Protein AF-A0A965YWC5-F1 (afdb_monomer_lite)

Structure (mmCIF, N/CA/C/O backbone):
data_AF-A0A965YWC5-F1
#
_entry.id   AF-A0A965YWC5-F1
#
loop_
_atom_site.group_PDB
_atom_site.id
_atom_site.type_symbol
_atom_site.label_atom_id
_atom_site.label_alt_id
_atom_site.label_comp_id
_atom_site.label_asym_id
_atom_site.label_entity_id
_atom_site.label_seq_id
_atom_site.pdbx_PDB_ins_code
_atom_site.Cartn_x
_atom_site.Cartn_y
_atom_site.Cartn_z
_atom_site.occupancy
_atom_site.B_iso_or_equiv
_atom_site.auth_seq_id
_atom_site.auth_comp_id
_atom_site.auth_asym_id
_atom_site.auth_atom_id
_atom_site.pdbx_PDB_model_num
ATOM 1 N N . MET A 1 1 ? -5.153 -23.949 -13.790 1.00 39.19 1 MET A N 1
ATOM 2 C CA . MET A 1 1 ?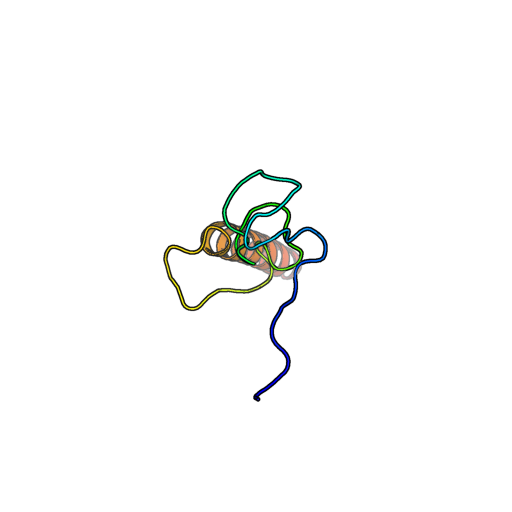 -4.153 -23.452 -12.822 1.00 39.19 1 MET A CA 1
ATOM 3 C C . MET A 1 1 ? -4.881 -22.577 -11.817 1.00 39.19 1 MET A C 1
ATOM 5 O O . MET A 1 1 ? -5.779 -21.848 -12.213 1.00 39.19 1 MET A O 1
ATOM 9 N N . ASN A 1 2 ? -4.575 -22.788 -10.538 1.00 38.31 2 ASN A N 1
ATOM 10 C CA . ASN A 1 2 ? -5.205 -22.211 -9.347 1.00 38.31 2 ASN A CA 1
ATOM 11 C C . ASN A 1 2 ? -5.472 -20.696 -9.465 1.00 38.31 2 ASN A C 1
ATOM 13 O O . ASN A 1 2 ? -4.602 -19.967 -9.915 1.00 38.31 2 ASN A O 1
ATOM 17 N N . GLN A 1 3 ? -6.720 -20.263 -9.252 1.00 43.81 3 GLN A N 1
ATOM 18 C CA . GLN A 1 3 ? -7.260 -19.678 -8.003 1.00 43.81 3 GLN A CA 1
ATOM 19 C C . GLN A 1 3 ? -7.150 -18.148 -8.021 1.00 43.81 3 GLN A C 1
ATOM 21 O O . GLN A 1 3 ? -6.093 -17.607 -8.312 1.00 43.81 3 GLN A O 1
ATOM 26 N N . GLY A 1 4 ? -8.273 -17.467 -7.764 1.00 61.28 4 GLY A N 1
ATOM 27 C CA . GLY A 1 4 ? -8.431 -16.019 -7.910 1.00 61.28 4 GLY A CA 1
ATOM 28 C C . GLY A 1 4 ? -7.348 -15.231 -7.177 1.00 61.28 4 GLY A C 1
ATOM 29 O O . GLY A 1 4 ? -7.394 -15.085 -5.959 1.00 61.28 4 GLY A O 1
ATOM 30 N N . GLY A 1 5 ? -6.379 -14.743 -7.945 1.00 71.81 5 GLY A N 1
ATOM 31 C CA . GLY A 1 5 ? -5.358 -13.813 -7.499 1.00 71.81 5 GLY A CA 1
ATOM 32 C C . GLY A 1 5 ? -5.855 -12.384 -7.657 1.00 71.81 5 GLY A C 1
ATOM 33 O O . GLY A 1 5 ? -6.683 -12.083 -8.516 1.00 71.81 5 GLY A O 1
ATOM 34 N N . TRP A 1 6 ? -5.357 -11.497 -6.806 1.00 82.12 6 TRP A N 1
ATOM 35 C CA . TRP A 1 6 ? -5.466 -10.062 -7.032 1.00 82.12 6 TRP A CA 1
ATOM 36 C C . TRP A 1 6 ? -4.960 -9.712 -8.443 1.00 82.12 6 TRP A C 1
ATOM 38 O O . TRP A 1 6 ? -3.938 -10.234 -8.880 1.00 82.12 6 TRP A O 1
ATOM 48 N N . SER A 1 7 ? -5.675 -8.831 -9.143 1.00 85.38 7 SER A N 1
ATOM 49 C CA . SER A 1 7 ? -5.277 -8.288 -10.445 1.00 85.38 7 SER A CA 1
ATOM 50 C C . SER A 1 7 ? -5.324 -6.765 -10.391 1.00 85.38 7 SER A C 1
ATOM 52 O O . SER A 1 7 ? -6.324 -6.197 -9.938 1.00 85.38 7 SER A O 1
ATOM 54 N N . CYS A 1 8 ? -4.282 -6.094 -10.875 1.00 89.62 8 CYS A N 1
ATOM 55 C CA . CYS A 1 8 ? -4.263 -4.640 -10.984 1.00 89.62 8 CYS A CA 1
ATOM 56 C C . CYS A 1 8 ? -4.688 -4.201 -12.397 1.00 89.62 8 CYS A C 1
ATOM 58 O O . CYS A 1 8 ? -4.084 -4.647 -13.368 1.00 89.62 8 CYS A O 1
ATOM 60 N N . PRO A 1 9 ? -5.676 -3.298 -12.551 1.00 90.69 9 PRO A N 1
ATOM 61 C CA . PRO A 1 9 ? -6.098 -2.802 -13.867 1.00 90.69 9 PRO A CA 1
ATOM 62 C C . PRO A 1 9 ? -5.073 -1.869 -14.534 1.00 90.69 9 PRO A C 1
ATOM 64 O O . PRO A 1 9 ? -5.246 -1.502 -15.691 1.00 90.69 9 PRO A O 1
ATOM 67 N N . HIS A 1 10 ? -4.039 -1.459 -13.799 1.00 91.56 10 HIS A N 1
ATOM 68 C CA . HIS A 1 10 ? -2.958 -0.595 -14.277 1.00 91.56 10 HIS A CA 1
ATOM 69 C C . HIS A 1 10 ? -1.635 -1.351 -14.426 1.00 91.56 10 HIS A C 1
ATOM 71 O O . HIS A 1 10 ? -0.602 -0.713 -14.604 1.00 91.56 10 HIS A O 1
ATOM 77 N N . ASP A 1 11 ? -1.648 -2.678 -14.286 1.00 93.00 11 ASP A N 1
ATOM 78 C CA . ASP A 1 11 ? -0.483 -3.513 -14.556 1.00 93.00 11 ASP A CA 1
ATOM 79 C C . ASP A 1 11 ? -0.270 -3.630 -16.070 1.00 93.00 11 ASP A C 1
ATOM 81 O O . ASP A 1 11 ? -1.155 -4.073 -16.805 1.00 93.00 11 ASP A O 1
ATOM 85 N N . ILE A 1 12 ? 0.909 -3.208 -16.517 1.00 94.75 12 ILE A N 1
ATOM 86 C CA . ILE A 1 12 ? 1.425 -3.413 -17.862 1.00 94.75 12 ILE A CA 1
ATOM 87 C C . ILE A 1 12 ? 2.738 -4.181 -17.708 1.00 94.75 12 ILE A C 1
ATOM 89 O O . ILE A 1 12 ? 3.751 -3.615 -17.302 1.00 94.75 12 ILE A O 1
ATOM 93 N N . GLU A 1 13 ? 2.698 -5.477 -18.019 1.00 93.81 13 GLU A N 1
ATOM 94 C CA . GLU A 1 13 ? 3.862 -6.377 -17.994 1.00 93.81 13 GLU A CA 1
ATOM 95 C C . GLU A 1 13 ? 4.632 -6.386 -16.654 1.00 93.81 13 GLU A C 1
ATOM 97 O O . GLU A 1 13 ? 5.859 -6.437 -16.621 1.00 93.81 13 GLU A O 1
ATOM 102 N N . GLY A 1 14 ? 3.913 -6.347 -15.530 1.00 90.69 14 GLY A N 1
ATOM 103 C CA . GLY A 1 14 ? 4.464 -6.352 -14.173 1.00 90.69 14 GLY A CA 1
ATOM 104 C C . GLY A 1 14 ? 4.763 -4.960 -13.615 1.00 90.69 14 GLY A C 1
ATOM 105 O O . GLY A 1 14 ? 5.223 -4.844 -12.479 1.00 90.69 14 GLY A O 1
ATOM 106 N N . VAL A 1 15 ? 4.496 -3.888 -14.366 1.00 94.06 15 VAL A N 1
ATOM 107 C CA . VAL A 1 15 ? 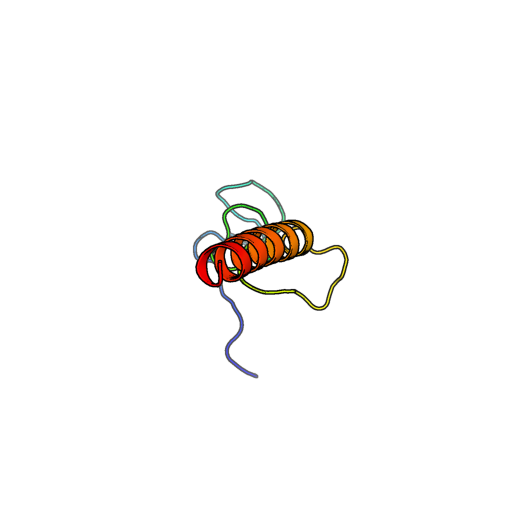4.745 -2.500 -13.952 1.00 94.06 15 VAL A CA 1
ATOM 108 C C . VAL A 1 15 ? 3.428 -1.743 -13.821 1.00 94.06 15 VAL A C 1
ATOM 110 O O . VAL A 1 15 ? 2.579 -1.762 -14.706 1.00 94.06 15 VAL A O 1
ATOM 113 N N . CYS A 1 16 ? 3.253 -1.023 -12.715 1.00 92.94 16 CYS A N 1
ATOM 114 C CA . CYS A 1 16 ? 2.094 -0.164 -12.512 1.00 92.94 16 CYS A CA 1
ATOM 115 C C . CYS A 1 16 ? 2.215 1.134 -13.323 1.00 92.94 16 CYS A C 1
ATOM 117 O O . CYS A 1 16 ? 3.103 1.954 -13.073 1.00 92.94 16 CYS A O 1
ATOM 119 N N . ASP A 1 17 ? 1.265 1.385 -14.221 1.00 93.88 17 ASP A N 1
ATOM 120 C CA . ASP A 1 17 ? 1.251 2.566 -15.089 1.00 93.88 17 ASP A CA 1
ATOM 121 C C . ASP A 1 17 ? 1.081 3.896 -14.325 1.00 93.88 17 ASP A C 1
ATOM 123 O O . ASP A 1 17 ? 1.492 4.950 -14.808 1.00 93.88 17 ASP A O 1
ATOM 127 N N . ILE A 1 18 ? 0.537 3.861 -13.103 1.00 91.12 18 ILE A N 1
ATOM 128 C CA . ILE A 1 18 ? 0.328 5.061 -12.274 1.00 91.12 18 ILE A CA 1
ATOM 129 C C . ILE A 1 18 ? 1.626 5.511 -11.595 1.00 91.12 18 ILE A C 1
ATOM 131 O O . ILE A 1 18 ? 1.981 6.686 -11.654 1.00 91.12 18 ILE A O 1
ATOM 135 N N . ILE A 1 19 ? 2.318 4.592 -10.914 1.00 91.88 19 ILE A N 1
ATOM 136 C CA . ILE A 1 19 ? 3.485 4.917 -10.071 1.00 91.88 19 ILE A CA 1
ATOM 137 C C . ILE A 1 19 ? 4.828 4.586 -10.729 1.00 91.88 19 ILE A C 1
ATOM 139 O O . ILE A 1 19 ? 5.866 4.915 -10.160 1.00 91.88 19 ILE A O 1
ATOM 143 N N . LYS A 1 20 ? 4.804 3.948 -11.908 1.00 94.00 20 LYS A N 1
ATOM 144 C CA . LYS A 1 20 ? 5.978 3.579 -12.716 1.00 94.00 20 LYS A CA 1
ATOM 145 C C . LYS A 1 20 ? 6.996 2.706 -11.960 1.00 94.00 20 LYS A C 1
ATOM 147 O O . LYS A 1 20 ? 8.200 2.896 -12.089 1.00 94.00 20 LYS A O 1
ATOM 152 N N . GLN A 1 21 ? 6.496 1.762 -11.161 1.00 91.81 21 GLN A N 1
ATOM 153 C CA . GLN A 1 21 ? 7.264 0.778 -10.379 1.00 91.81 21 GLN A CA 1
ATOM 154 C C . GLN A 1 21 ? 6.635 -0.613 -10.525 1.00 91.81 21 GLN A C 1
ATOM 156 O O . GLN A 1 21 ? 5.520 -0.721 -11.043 1.00 91.81 21 GLN A O 1
ATOM 161 N N . GLU A 1 22 ? 7.328 -1.656 -10.059 1.00 91.94 22 GLU A N 1
ATOM 162 C CA . GLU A 1 22 ? 6.800 -3.025 -10.018 1.00 91.94 22 GLU A CA 1
ATOM 163 C C . GLU A 1 22 ? 5.418 -3.060 -9.348 1.00 91.94 22 GLU A C 1
ATOM 165 O O . GLU A 1 22 ? 5.176 -2.418 -8.318 1.00 91.94 22 GLU A O 1
ATOM 170 N N . CYS A 1 23 ? 4.474 -3.750 -9.984 1.00 91.50 23 CYS A N 1
ATOM 171 C CA . CYS A 1 23 ? 3.097 -3.773 -9.536 1.00 91.50 23 CYS A CA 1
ATOM 172 C C . CYS A 1 23 ? 2.959 -4.664 -8.299 1.00 91.50 23 CYS A C 1
ATOM 174 O O . CYS A 1 23 ? 3.075 -5.882 -8.381 1.00 91.50 23 CYS A O 1
ATOM 176 N N . ASP A 1 24 ? 2.647 -4.059 -7.153 1.00 92.50 24 ASP A N 1
ATOM 177 C CA . ASP A 1 24 ? 2.397 -4.796 -5.913 1.00 92.50 24 ASP A CA 1
ATOM 178 C C . ASP A 1 24 ? 1.173 -4.220 -5.173 1.00 92.50 24 ASP A C 1
ATOM 180 O O . ASP A 1 24 ? 0.985 -2.994 -5.123 1.00 92.50 24 ASP A O 1
ATOM 184 N N . PRO A 1 25 ? 0.300 -5.083 -4.613 1.00 92.88 25 PRO A N 1
ATOM 185 C CA . PRO A 1 25 ? -0.944 -4.669 -3.968 1.00 92.88 25 PRO A CA 1
ATOM 186 C C . PRO A 1 25 ? -0.745 -3.817 -2.708 1.00 92.88 25 PRO A C 1
ATOM 188 O O . PRO A 1 25 ? -1.687 -3.155 -2.260 1.00 92.88 25 PRO A O 1
ATOM 191 N N . GLY A 1 26 ? 0.451 -3.847 -2.132 1.00 94.25 26 GLY A N 1
ATOM 192 C CA . GLY A 1 26 ? 0.885 -3.071 -0.989 1.00 94.25 26 GLY A CA 1
ATOM 193 C C . GLY A 1 26 ? 1.372 -1.663 -1.335 1.00 94.25 26 GLY A C 1
ATOM 194 O O . GLY A 1 26 ? 1.614 -0.886 -0.414 1.00 94.25 26 GLY A O 1
ATOM 195 N N . HIS A 1 27 ? 1.484 -1.281 -2.611 1.00 94.00 27 HIS A N 1
ATOM 196 C CA . HIS A 1 27 ? 1.886 0.077 -2.983 1.00 94.00 27 HIS A CA 1
ATOM 197 C C . HIS A 1 27 ? 0.805 1.129 -2.722 1.00 94.00 27 HIS A C 1
ATOM 199 O O . HIS A 1 27 ? -0.400 0.911 -2.895 1.00 94.00 27 HIS A O 1
ATOM 205 N N . LYS A 1 28 ? 1.259 2.339 -2.375 1.00 90.81 28 LYS A N 1
ATOM 206 C CA . LYS A 1 28 ? 0.400 3.513 -2.208 1.00 90.81 28 LYS A CA 1
ATOM 207 C C . LYS A 1 28 ? -0.362 3.801 -3.503 1.00 90.81 28 LYS A C 1
ATOM 209 O O . LYS A 1 28 ? 0.235 4.006 -4.552 1.00 90.81 28 LYS A O 1
ATOM 214 N N . GLY A 1 29 ? -1.689 3.852 -3.398 1.00 86.06 29 GLY A N 1
ATOM 215 C CA . GLY A 1 29 ? -2.600 4.041 -4.533 1.00 86.06 29 GLY A CA 1
ATOM 216 C C . GLY A 1 29 ? -3.358 2.774 -4.934 1.00 86.06 29 GLY A C 1
ATOM 217 O O . GLY A 1 29 ? -4.426 2.879 -5.531 1.00 86.06 29 GLY A O 1
ATOM 218 N N . CYS A 1 30 ? -2.887 1.588 -4.534 1.00 91.00 30 CYS A N 1
ATOM 219 C CA . CYS A 1 30 ? -3.642 0.353 -4.717 1.00 91.00 30 CYS A CA 1
ATOM 220 C C . CYS A 1 30 ? -4.888 0.316 -3.813 1.00 91.00 30 CYS A C 1
ATOM 222 O O . CYS A 1 30 ? -4.903 0.844 -2.699 1.00 91.00 30 CYS A O 1
ATOM 224 N N . VAL A 1 31 ? -5.936 -0.385 -4.256 1.00 89.31 31 VAL A N 1
ATOM 225 C CA . VAL A 1 31 ? -7.171 -0.583 -3.485 1.00 89.31 31 VAL A CA 1
ATOM 226 C C . VAL A 1 31 ? -6.942 -1.295 -2.149 1.00 89.31 31 VAL A C 1
ATOM 228 O O . VAL A 1 31 ? -7.732 -1.078 -1.229 1.00 89.31 31 VAL A O 1
ATOM 231 N N . LEU A 1 32 ? -5.898 -2.122 -2.029 1.00 92.06 32 LEU A N 1
ATOM 232 C CA . LEU A 1 32 ? -5.567 -2.863 -0.806 1.00 92.06 32 LEU A CA 1
ATOM 233 C C . LEU A 1 32 ? -4.663 -2.079 0.156 1.00 92.06 32 LEU A C 1
ATOM 235 O O . LEU A 1 32 ? -4.582 -2.438 1.333 1.00 92.06 32 LEU A O 1
ATOM 239 N N . TYR A 1 33 ? -4.072 -0.971 -0.299 1.00 94.69 33 TYR A N 1
ATOM 240 C CA . TYR A 1 33 ? -3.162 -0.149 0.491 1.00 94.69 33 TYR A CA 1
ATOM 241 C C . TYR A 1 33 ? -3.784 0.311 1.817 1.00 94.69 33 TYR A C 1
ATOM 243 O O . TYR A 1 33 ? -4.813 0.998 1.857 1.00 94.69 33 TYR A O 1
ATOM 251 N N . GLY A 1 34 ? -3.155 -0.082 2.923 1.00 95.56 34 GLY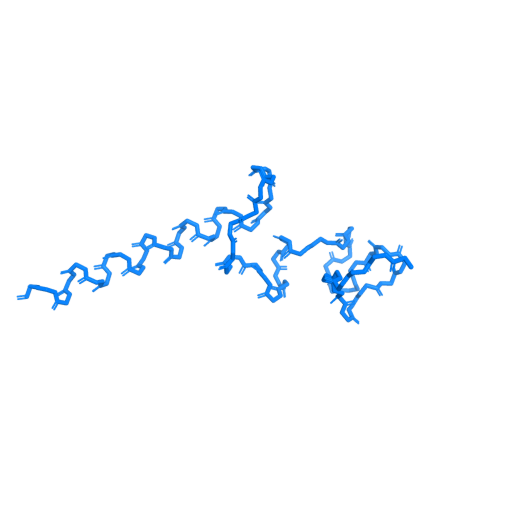 A N 1
ATOM 252 C CA . GLY A 1 34 ? -3.567 0.209 4.292 1.00 95.56 34 GLY A CA 1
ATOM 253 C C . GLY A 1 34 ? -4.945 -0.341 4.678 1.00 95.56 34 GLY A C 1
ATOM 254 O O . GLY A 1 34 ? -5.536 0.134 5.653 1.00 95.56 34 GLY A O 1
ATOM 255 N N . LYS A 1 35 ? -5.519 -1.272 3.900 1.00 94.00 35 LYS A N 1
ATOM 256 C CA . LYS A 1 35 ? -6.802 -1.934 4.214 1.00 94.00 35 LYS A CA 1
ATOM 257 C C . LYS A 1 35 ? -6.619 -3.322 4.806 1.00 94.00 35 LYS A C 1
ATOM 259 O O . LYS A 1 35 ? -7.457 -3.747 5.596 1.00 94.00 35 LYS A O 1
ATOM 264 N N . VAL A 1 36 ? -5.540 -3.995 4.430 1.00 93.25 36 VAL A N 1
ATOM 265 C CA . VAL A 1 36 ? -5.158 -5.314 4.929 1.00 93.25 36 VAL A CA 1
ATOM 266 C C . VAL A 1 36 ? -3.719 -5.268 5.426 1.00 93.25 36 VAL A C 1
ATOM 268 O O . VAL A 1 36 ? -2.932 -4.428 4.982 1.00 93.25 36 VAL A O 1
ATOM 271 N N . LYS A 1 37 ? -3.395 -6.172 6.348 1.00 95.94 37 LYS A N 1
ATOM 272 C CA . LYS A 1 37 ? -2.024 -6.441 6.769 1.00 95.94 37 LYS A CA 1
ATOM 273 C C . LYS A 1 37 ? -1.485 -7.580 5.915 1.00 95.94 37 LYS A C 1
ATOM 275 O O . LYS A 1 37 ? -2.064 -8.665 5.909 1.00 95.94 37 LYS A O 1
ATOM 280 N N . PHE A 1 38 ? -0.424 -7.316 5.169 1.00 94.38 38 PHE A N 1
ATOM 281 C CA . PHE A 1 38 ? 0.254 -8.324 4.369 1.00 94.38 38 PHE A CA 1
ATOM 282 C C . PHE A 1 38 ? 1.179 -9.158 5.255 1.00 94.38 38 PHE A C 1
ATOM 284 O O . PHE A 1 38 ? 1.685 -8.677 6.268 1.00 94.38 38 PHE A O 1
ATOM 291 N N . SER A 1 39 ? 1.403 -10.414 4.865 1.00 94.62 39 SER A N 1
ATOM 292 C CA . SER A 1 39 ? 2.319 -11.317 5.569 1.00 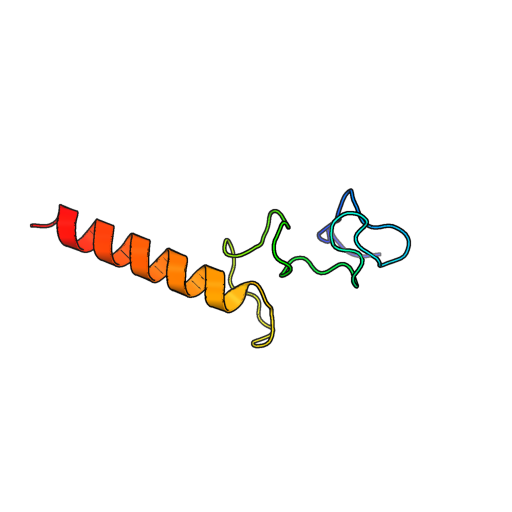94.62 39 SER A CA 1
ATOM 293 C C . SER A 1 39 ? 3.783 -10.905 5.423 1.00 94.62 39 SER A C 1
ATOM 295 O O . SER A 1 39 ? 4.570 -11.158 6.326 1.00 94.62 39 SER A O 1
ATOM 297 N N . SER A 1 40 ? 4.146 -10.279 4.299 1.00 92.88 40 SER A N 1
ATOM 298 C CA . SER A 1 40 ? 5.460 -9.658 4.132 1.00 92.88 40 SER A CA 1
ATOM 299 C C . SER A 1 40 ? 5.539 -8.412 5.005 1.00 92.88 40 SER A C 1
ATOM 301 O O . SER A 1 40 ? 4.749 -7.484 4.818 1.00 92.88 40 SER A O 1
ATOM 303 N N . GLU A 1 41 ? 6.477 -8.391 5.951 1.00 93.38 41 GLU A N 1
ATOM 304 C CA . GLU A 1 41 ? 6.668 -7.267 6.872 1.00 93.38 41 GLU A CA 1
ATOM 305 C C . GLU A 1 41 ? 7.082 -5.988 6.138 1.00 93.38 41 GLU A C 1
ATOM 307 O O . GLU A 1 41 ? 6.602 -4.909 6.479 1.00 93.38 41 GLU A O 1
ATOM 312 N N . GLU A 1 42 ? 7.873 -6.130 5.073 1.00 93.56 42 GLU A N 1
ATOM 313 C CA . GLU A 1 42 ? 8.388 -5.035 4.244 1.00 93.56 42 GLU A CA 1
ATOM 314 C C . GLU A 1 42 ? 7.332 -4.425 3.311 1.00 93.56 42 GLU A C 1
ATOM 316 O O . GLU A 1 42 ? 7.621 -3.483 2.574 1.00 93.56 42 GLU A O 1
ATOM 321 N N . SER A 1 43 ? 6.092 -4.932 3.329 1.00 93.81 43 SER A N 1
ATOM 322 C CA . SER A 1 43 ? 5.030 -4.388 2.488 1.00 93.81 43 SER A CA 1
ATOM 323 C C . SER A 1 43 ? 4.811 -2.895 2.776 1.00 93.81 43 SER A C 1
ATOM 325 O O . SER A 1 43 ? 4.488 -2.536 3.918 1.00 93.81 43 SER A O 1
ATOM 327 N N . PRO A 1 44 ? 4.843 -2.020 1.748 1.00 89.62 44 PRO A N 1
ATOM 328 C CA . PRO A 1 44 ? 4.632 -0.584 1.932 1.00 89.62 44 PRO A CA 1
ATOM 329 C C . PRO A 1 44 ? 3.242 -0.237 2.500 1.00 89.62 44 PRO A C 1
ATOM 331 O O . PRO A 1 44 ? 3.015 0.875 2.978 1.00 89.62 44 PRO A O 1
ATOM 334 N N . SER A 1 45 ? 2.301 -1.186 2.492 1.00 95.62 45 SER A N 1
ATOM 335 C CA . SER A 1 45 ? 0.946 -1.035 3.028 1.00 95.62 45 SER A CA 1
ATOM 336 C C . SER A 1 45 ? 0.849 -1.247 4.542 1.00 95.62 45 SER A C 1
ATOM 338 O O . SER A 1 45 ? -0.083 -0.727 5.162 1.00 95.62 45 SER A O 1
ATOM 340 N N . ASN A 1 46 ? 1.767 -2.000 5.156 1.00 97.06 46 ASN A N 1
ATOM 341 C CA . ASN A 1 46 ? 1.617 -2.430 6.550 1.00 97.06 46 ASN A CA 1
ATOM 342 C C . ASN A 1 46 ? 1.662 -1.256 7.532 1.00 97.06 46 ASN A C 1
ATOM 344 O O . ASN A 1 46 ? 0.798 -1.154 8.401 1.00 97.06 46 ASN A O 1
ATOM 348 N N . GLU A 1 47 ? 2.581 -0.308 7.347 1.00 96.25 47 GLU A N 1
ATOM 349 C CA . GLU A 1 47 ? 2.632 0.906 8.172 1.00 96.25 47 GLU A CA 1
ATOM 350 C C . GLU A 1 47 ? 1.319 1.710 8.080 1.00 96.25 47 GLU A C 1
ATOM 352 O O . GLU A 1 47 ? 0.778 2.190 9.081 1.00 96.25 47 GLU A O 1
ATOM 357 N N . ALA A 1 48 ? 0.759 1.826 6.871 1.00 96.25 48 ALA A N 1
ATOM 358 C CA . ALA A 1 48 ? -0.505 2.520 6.647 1.00 96.25 48 ALA A CA 1
ATOM 359 C C . ALA A 1 48 ? -1.696 1.791 7.292 1.00 96.25 48 ALA A C 1
ATOM 361 O O . ALA A 1 48 ? -2.628 2.446 7.774 1.00 96.25 48 ALA A O 1
ATOM 362 N N . PHE A 1 49 ? -1.672 0.455 7.313 1.00 97.38 49 PHE A N 1
ATOM 363 C CA . PHE A 1 49 ? -2.670 -0.362 7.999 1.00 97.38 49 PHE A CA 1
ATOM 364 C C . PHE A 1 49 ? -2.659 -0.092 9.509 1.00 97.38 49 PHE A C 1
ATOM 366 O O . PHE A 1 49 ? -3.707 0.244 10.066 1.00 97.38 49 PHE A O 1
ATOM 373 N N . GLU A 1 50 ? -1.491 -0.151 10.154 1.00 96.94 50 GLU A N 1
ATOM 374 C CA . GLU A 1 50 ? -1.375 0.043 11.606 1.00 96.94 50 GLU A CA 1
ATOM 375 C C . GLU A 1 50 ? -1.831 1.448 12.023 1.00 96.94 50 GLU A C 1
ATOM 377 O O . GLU A 1 50 ? -2.722 1.587 12.863 1.00 96.94 50 GLU A O 1
ATOM 382 N N . LYS A 1 51 ? -1.369 2.502 11.333 1.00 96.69 51 LYS A N 1
ATOM 383 C CA . LYS A 1 51 ? -1.822 3.888 11.579 1.00 96.69 51 LYS A CA 1
ATOM 384 C C . LYS A 1 51 ? -3.342 4.045 11.467 1.00 96.69 51 LYS A C 1
ATOM 386 O O . LYS A 1 51 ? -3.973 4.790 12.225 1.00 96.69 51 LYS A O 1
ATOM 391 N N . ARG A 1 52 ? -3.973 3.354 10.509 1.00 95.88 52 ARG A N 1
ATOM 392 C CA . ARG A 1 52 ? -5.435 3.367 10.349 1.00 95.88 52 ARG A CA 1
ATOM 393 C C . ARG A 1 52 ? -6.131 2.684 11.522 1.00 95.88 52 ARG A C 1
ATOM 395 O O . ARG A 1 52 ? -7.171 3.179 11.967 1.00 95.88 52 ARG A O 1
ATOM 402 N N . MET A 1 53 ? -5.594 1.560 11.984 1.00 97.00 53 MET A N 1
ATOM 403 C CA . MET A 1 53 ? -6.130 0.814 13.119 1.00 97.00 53 MET A CA 1
ATOM 404 C C . MET A 1 53 ? -5.982 1.593 14.424 1.00 97.00 53 MET A C 1
ATOM 406 O O . MET A 1 53 ? -6.965 1.719 15.152 1.00 97.00 53 MET A O 1
ATOM 410 N N . GLU A 1 54 ? -4.831 2.219 14.664 1.00 97.62 54 GLU A N 1
ATOM 411 C CA . GLU A 1 54 ? -4.604 3.110 15.807 1.00 97.62 54 GLU A CA 1
ATOM 412 C C . GLU A 1 54 ? -5.620 4.255 15.850 1.00 97.62 54 GLU A C 1
ATOM 414 O O . GLU A 1 54 ? -6.238 4.516 16.887 1.00 97.62 54 GLU A O 1
ATOM 419 N N . ARG A 1 55 ? -5.853 4.922 14.710 1.00 96.94 55 ARG A N 1
ATOM 420 C CA . ARG A 1 55 ? -6.852 5.995 14.620 1.00 96.94 55 ARG A CA 1
ATOM 421 C C . ARG A 1 55 ? -8.257 5.484 14.937 1.00 96.94 55 ARG A C 1
ATOM 423 O O . ARG A 1 55 ? -8.956 6.103 15.736 1.00 96.94 55 ARG A O 1
ATOM 430 N N . LYS A 1 56 ? -8.662 4.353 14.347 1.00 96.38 56 LYS A N 1
ATOM 431 C CA . LYS A 1 56 ? -9.968 3.735 14.629 1.00 96.38 56 LYS A CA 1
ATOM 432 C C . LYS A 1 56 ? -10.108 3.374 16.107 1.00 96.38 56 LYS A C 1
ATOM 434 O O . LYS A 1 56 ? -11.150 3.639 16.693 1.00 96.38 56 LYS A O 1
ATOM 439 N N . MET A 1 57 ? -9.074 2.794 16.714 1.00 96.88 57 MET A N 1
ATOM 440 C CA . MET A 1 57 ? -9.082 2.421 18.128 1.00 96.88 57 MET A CA 1
ATOM 441 C C . MET A 1 57 ? -9.243 3.650 19.022 1.00 96.88 57 MET A C 1
ATOM 443 O O . MET A 1 57 ? -10.095 3.662 19.907 1.00 96.88 57 MET A O 1
ATOM 447 N N . ARG A 1 58 ? -8.502 4.725 18.734 1.00 97.12 58 ARG A N 1
ATOM 448 C CA . ARG A 1 58 ? -8.640 6.008 19.433 1.00 97.12 58 ARG A CA 1
ATOM 449 C C . ARG A 1 58 ? -10.060 6.570 19.331 1.00 97.12 58 ARG A C 1
ATOM 451 O O . ARG A 1 58 ? -10.604 7.026 20.329 1.00 97.12 58 ARG A O 1
ATOM 458 N N . GLU A 1 59 ? -10.660 6.546 18.143 1.00 97.25 59 GLU A N 1
ATOM 459 C CA . GLU A 1 59 ? -12.047 6.987 17.934 1.00 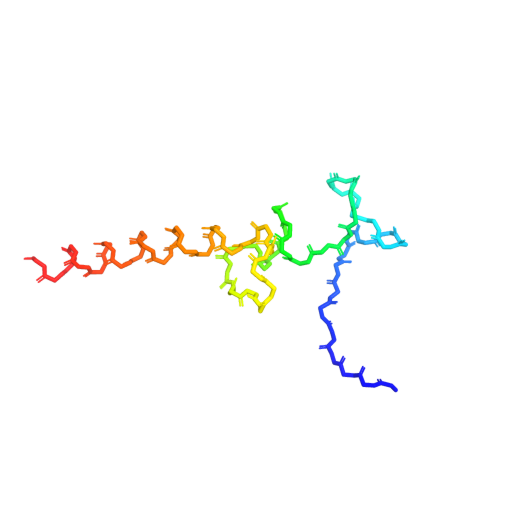97.25 59 GLU A CA 1
ATOM 460 C C . GLU A 1 59 ? -13.050 6.113 18.700 1.00 97.25 59 GLU A C 1
ATOM 462 O O . GLU A 1 59 ? -13.999 6.638 19.276 1.00 97.25 59 GLU A O 1
ATOM 467 N N . MET A 1 60 ? -12.838 4.794 18.741 1.00 96.25 60 MET A N 1
ATOM 468 C CA . MET A 1 60 ? -13.687 3.871 19.498 1.00 96.25 60 MET A CA 1
ATOM 469 C C . MET A 1 60 ? -13.596 4.098 21.008 1.00 96.25 60 MET A C 1
ATOM 471 O O . MET A 1 60 ? -14.623 4.034 21.675 1.00 96.25 60 MET A O 1
ATOM 475 N N . LEU A 1 61 ? -12.403 4.375 21.543 1.00 95.50 61 LEU A N 1
ATOM 476 C CA . LEU A 1 61 ? -12.219 4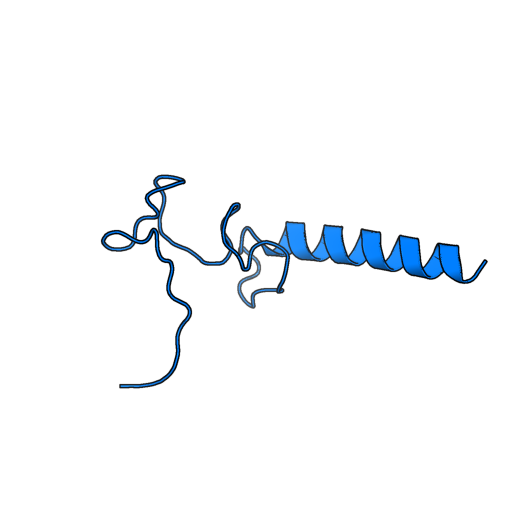.685 22.964 1.00 95.50 61 LEU A CA 1
ATOM 477 C C . LEU A 1 61 ? -12.929 5.989 23.346 1.00 95.50 61 LEU A C 1
ATOM 479 O O . LEU A 1 61 ? -13.704 5.982 24.293 1.00 95.50 61 LEU A O 1
ATOM 483 N N . LYS A 1 62 ? -12.775 7.051 22.545 1.00 95.81 62 LYS A N 1
ATOM 484 C CA . LYS A 1 62 ? -13.455 8.340 22.766 1.00 95.81 62 LYS A CA 1
ATOM 485 C C . LYS A 1 62 ? -14.982 8.260 22.749 1.00 95.81 62 LYS A C 1
ATOM 487 O O . LYS A 1 62 ? -15.640 9.085 23.355 1.00 95.81 62 LYS A O 1
ATOM 492 N N . ARG A 1 63 ? -15.562 7.310 22.007 1.00 91.62 63 ARG A N 1
ATOM 493 C CA . ARG A 1 63 ? -17.024 7.104 21.960 1.00 91.62 63 ARG A CA 1
ATOM 494 C C . ARG A 1 63 ? -17.578 6.389 23.194 1.00 91.62 63 ARG A C 1
ATOM 496 O O . ARG A 1 63 ? -18.794 6.308 23.326 1.00 91.62 63 ARG A O 1
ATOM 503 N N . LYS A 1 64 ? -16.713 5.778 24.010 1.00 84.31 64 LYS A N 1
ATOM 504 C CA . LYS A 1 64 ? -17.101 5.095 25.252 1.00 84.31 64 LYS A CA 1
ATOM 505 C C . LYS A 1 64 ? -17.078 6.025 26.470 1.00 84.31 64 LYS A C 1
ATOM 507 O O . LYS A 1 64 ? -17.535 5.598 27.526 1.00 84.31 64 LYS A O 1
ATOM 512 N N . GLU A 1 65 ? -16.518 7.223 26.318 1.00 74.25 65 GLU A N 1
ATOM 513 C CA . GLU A 1 65 ? -16.504 8.314 27.303 1.00 74.25 65 GLU A CA 1
ATOM 514 C C . GLU A 1 65 ? -17.765 9.175 27.157 1.00 74.25 65 GLU A C 1
ATOM 516 O O . GLU A 1 65 ? -18.307 9.584 28.207 1.00 74.25 65 GLU A O 1
#

Sequence (65 aa):
MNQGGWSCPHDIEGVCDIIKQECDPGHKGCVLYGKVKFSSEESPSNEAFEKRMERKMREMLKRKE

Secondary structure (DSSP, 8-state):
--------TTEETTEETTTTEE--TTSTTSTTTTTS--SSTT-TTHHHHHHHHHHHHHHHHHTT-

pLDDT: mean 89.8, std 12.46, range [38.31, 97.62]

Radius of gyration: 15.2 Å; chains: 1; bounding box: 26×32×45 Å

Foldseek 3Di:
DDDDDDDDPQDDPQARVPPRHGDDCLDDPHPCQLVDADPPPPRVRNVSVVVVVVVVVVVVVVVVD